Protein AF-A0A497RJ25-F1 (afdb_monomer_lite)

Sequence (130 aa):
MIAKLDPEQRKMFGEGPTESLPQESKELGNRFEVLQQMQNIAAGLRRMGRYVPDAEDLFRRAYAATFPDAVFAHAAREIEEKLEKRSELVTEEPGGPTPASSTRVKLPGEDGVEISRETDAALDAVISRL

Radius of gyration: 28.97 Å; chains: 1; bounding box: 67×60×56 Å

Secondary structure (DSSP, 8-state):
-GGGS-HHHHHTT-SS-GGGS-TT-HHHHHHHHHHHHHHHHHHHHHHTTPPPPPHHHHHHHHHHHH-HHHHHHHHHHHHHHHHHHHHHHTTS---S-PPP-------S--------S--SSTTHHHHTT-

pLDDT: mean 76.89, std 20.95, range [38.66, 97.69]

Structure (mmCIF, N/CA/C/O backbone):
data_AF-A0A497RJ25-F1
#
_entry.id   AF-A0A497RJ25-F1
#
loop_
_atom_site.group_PDB
_atom_site.id
_atom_site.type_symbol
_atom_site.label_atom_id
_atom_site.label_alt_id
_atom_site.label_comp_id
_atom_site.label_asym_id
_atom_site.label_entity_id
_atom_site.label_seq_id
_atom_site.pdbx_PDB_ins_code
_atom_site.Cartn_x
_atom_site.Cartn_y
_atom_site.Cartn_z
_atom_site.occupancy
_atom_site.B_iso_or_equiv
_atom_site.auth_seq_id
_atom_site.auth_comp_id
_atom_site.auth_asym_id
_atom_site.auth_atom_id
_atom_site.pdbx_PDB_model_num
ATOM 1 N N . MET A 1 1 ? 3.562 -7.421 3.785 1.00 85.62 1 MET A N 1
ATOM 2 C CA . MET A 1 1 ? 2.558 -6.605 3.068 1.00 85.62 1 MET A CA 1
ATOM 3 C C . MET A 1 1 ? 3.175 -5.986 1.821 1.00 85.62 1 MET A C 1
ATOM 5 O O . MET A 1 1 ? 2.948 -6.543 0.762 1.00 85.62 1 MET A O 1
ATOM 9 N N . ILE A 1 2 ? 4.061 -4.985 1.925 1.00 86.25 2 ILE A N 1
ATOM 10 C CA . ILE A 1 2 ? 4.734 -4.370 0.754 1.00 86.25 2 ILE A CA 1
ATOM 11 C C . ILE A 1 2 ? 5.495 -5.401 -0.099 1.00 86.25 2 ILE A C 1
ATOM 13 O O . ILE A 1 2 ? 5.378 -5.397 -1.314 1.00 86.25 2 ILE A O 1
ATOM 17 N N . ALA A 1 3 ? 6.202 -6.351 0.522 1.00 85.31 3 ALA A N 1
ATOM 18 C CA . ALA A 1 3 ? 6.949 -7.387 -0.202 1.00 85.31 3 ALA A CA 1
ATOM 19 C C . ALA A 1 3 ? 6.094 -8.300 -1.108 1.00 85.31 3 ALA A C 1
ATOM 21 O O . ALA A 1 3 ? 6.661 -8.962 -1.971 1.00 85.31 3 ALA A O 1
ATOM 22 N N . LYS A 1 4 ? 4.766 -8.340 -0.905 1.00 85.94 4 LYS A N 1
ATOM 23 C CA . LYS A 1 4 ? 3.814 -9.122 -1.712 1.00 85.94 4 LYS A CA 1
ATOM 24 C C . LYS A 1 4 ? 3.295 -8.358 -2.941 1.00 85.94 4 LYS A C 1
ATOM 26 O O . LYS A 1 4 ? 2.576 -8.948 -3.734 1.00 85.94 4 LYS A O 1
ATOM 31 N N . LEU A 1 5 ? 3.607 -7.067 -3.063 1.00 86.38 5 LEU A N 1
ATOM 32 C CA . LEU A 1 5 ? 3.259 -6.268 -4.237 1.00 86.38 5 LEU A CA 1
ATOM 33 C C . LEU A 1 5 ? 4.171 -6.613 -5.419 1.00 86.38 5 LEU A C 1
ATOM 35 O O . LEU A 1 5 ? 5.295 -7.096 -5.234 1.00 86.38 5 LEU A O 1
ATOM 39 N N . ASP A 1 6 ? 3.722 -6.289 -6.627 1.00 86.44 6 ASP A N 1
ATOM 40 C CA . ASP A 1 6 ? 4.524 -6.462 -7.835 1.00 86.44 6 ASP A CA 1
ATOM 41 C C . ASP A 1 6 ? 5.818 -5.638 -7.787 1.00 86.44 6 ASP A C 1
ATOM 43 O O . ASP A 1 6 ? 5.883 -4.610 -7.107 1.00 86.44 6 ASP A O 1
ATOM 47 N N . PRO A 1 7 ? 6.882 -6.047 -8.503 1.00 87.56 7 PRO A N 1
ATOM 48 C CA . PRO A 1 7 ? 8.169 -5.350 -8.486 1.00 87.56 7 PRO A CA 1
ATOM 49 C C . PRO A 1 7 ? 8.072 -3.842 -8.741 1.00 87.56 7 PRO A C 1
ATOM 51 O O . PRO A 1 7 ? 8.721 -3.067 -8.046 1.00 87.56 7 PRO A O 1
ATOM 54 N N . GLU A 1 8 ? 7.245 -3.411 -9.690 1.00 86.12 8 GLU A N 1
ATOM 55 C CA . GLU A 1 8 ? 7.047 -1.986 -9.984 1.00 86.12 8 GLU A CA 1
ATOM 56 C C . GLU A 1 8 ? 6.329 -1.245 -8.864 1.00 86.12 8 GLU A C 1
ATOM 58 O O . GLU A 1 8 ? 6.721 -0.137 -8.506 1.00 86.12 8 GLU A O 1
ATOM 63 N N . GLN A 1 9 ? 5.324 -1.876 -8.264 1.00 88.31 9 GLN A N 1
ATOM 64 C CA . GLN A 1 9 ? 4.593 -1.294 -7.149 1.00 88.31 9 GLN A CA 1
ATOM 65 C C . GLN A 1 9 ? 5.482 -1.188 -5.906 1.00 88.31 9 GLN A C 1
ATOM 67 O O . GLN A 1 9 ? 5.451 -0.183 -5.200 1.00 88.31 9 GLN A O 1
AT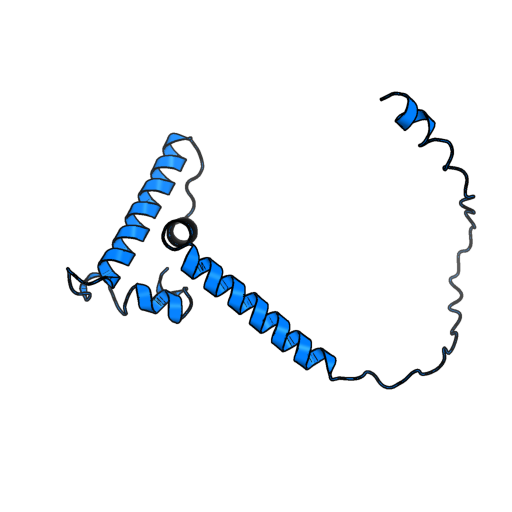OM 72 N N . ARG A 1 10 ? 6.345 -2.186 -5.668 1.00 90.12 10 ARG A N 1
ATOM 73 C CA . ARG A 1 10 ? 7.326 -2.180 -4.572 1.00 90.12 10 ARG A CA 1
ATOM 74 C C . ARG A 1 10 ? 8.319 -1.031 -4.671 1.00 90.12 10 ARG A C 1
ATOM 76 O O . ARG A 1 10 ? 8.662 -0.471 -3.633 1.00 90.12 10 ARG A O 1
ATOM 83 N N . LYS A 1 11 ? 8.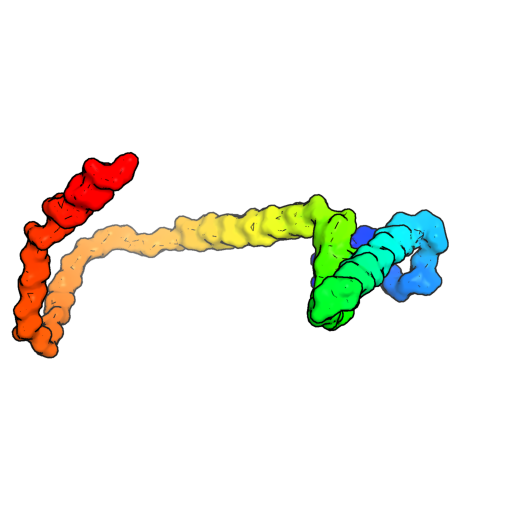737 -0.643 -5.882 1.00 90.75 11 LYS A N 1
ATOM 84 C CA . LYS A 1 11 ? 9.665 0.485 -6.081 1.00 90.75 11 LYS A CA 1
ATOM 85 C C . LYS A 1 11 ? 9.143 1.780 -5.459 1.00 90.75 11 LYS A C 1
ATOM 87 O O . LYS A 1 11 ? 9.934 2.533 -4.908 1.00 90.75 11 LYS A O 1
ATOM 92 N N . MET A 1 12 ? 7.825 1.998 -5.456 1.00 91.56 12 MET A N 1
ATOM 93 C CA . MET A 1 12 ? 7.210 3.191 -4.859 1.00 91.56 12 MET A CA 1
ATOM 94 C C . MET A 1 12 ? 7.409 3.284 -3.340 1.00 91.56 12 MET A C 1
ATOM 96 O O . MET A 1 12 ? 7.277 4.361 -2.770 1.00 91.56 12 MET A O 1
ATOM 100 N N . PHE A 1 13 ? 7.713 2.170 -2.675 1.00 92.69 13 PHE A N 1
ATOM 101 C CA . PHE A 1 13 ? 7.891 2.108 -1.226 1.00 92.69 13 PHE A CA 1
ATOM 102 C C . PHE A 1 13 ? 9.354 1.969 -0.809 1.00 92.69 13 PHE A C 1
ATOM 104 O O . PHE A 1 13 ? 9.621 1.882 0.390 1.00 92.69 13 PHE A O 1
ATOM 111 N N . GLY A 1 14 ? 10.293 1.916 -1.754 1.00 89.94 14 GLY A N 1
ATOM 112 C CA . GLY A 1 14 ? 11.702 1.664 -1.470 1.00 89.94 14 GLY A CA 1
ATOM 113 C C . GLY A 1 14 ? 11.977 0.266 -0.908 1.00 89.94 14 GLY A C 1
ATOM 114 O O . GLY A 1 14 ? 11.075 -0.491 -0.535 1.00 89.94 14 GLY A O 1
ATOM 115 N N . GLU A 1 15 ? 13.256 -0.078 -0.831 1.00 87.12 15 GLU A N 1
ATOM 116 C CA . GLU A 1 15 ? 13.710 -1.375 -0.336 1.00 87.12 15 GLU A CA 1
ATOM 117 C C . GLU A 1 15 ? 14.041 -1.324 1.160 1.00 87.12 15 GLU A C 1
ATOM 119 O O . GLU A 1 15 ? 14.436 -0.294 1.702 1.00 87.12 15 GLU A O 1
ATOM 124 N N . GLY A 1 16 ? 13.869 -2.459 1.839 1.00 86.25 16 GLY A N 1
ATOM 125 C CA . GLY A 1 16 ? 14.248 -2.603 3.242 1.00 86.25 16 GLY A CA 1
ATOM 126 C C . GLY A 1 16 ? 13.231 -2.072 4.268 1.00 86.25 16 GLY A C 1
ATOM 127 O O . GLY A 1 16 ? 12.096 -1.700 3.927 1.00 86.25 16 GLY A O 1
ATOM 128 N N . PRO A 1 17 ? 13.599 -2.114 5.562 1.00 86.88 17 PRO A N 1
ATOM 129 C CA . PRO A 1 17 ? 12.752 -1.661 6.660 1.00 86.88 17 PRO A CA 1
ATOM 130 C C . PRO A 1 17 ? 12.498 -0.151 6.599 1.00 86.88 17 PRO A C 1
ATOM 132 O O . PRO A 1 17 ? 13.229 0.610 5.981 1.00 86.88 17 PRO A O 1
ATOM 135 N N . THR A 1 18 ? 11.423 0.303 7.238 1.00 87.94 18 THR A N 1
ATOM 136 C CA . THR A 1 18 ? 11.038 1.727 7.214 1.00 87.94 18 THR A CA 1
ATOM 137 C C . THR A 1 18 ? 12.094 2.619 7.871 1.00 87.94 18 THR A C 1
ATOM 139 O O . THR A 1 18 ? 12.318 3.734 7.420 1.00 87.94 18 THR A O 1
ATOM 142 N N . GLU A 1 19 ? 12.784 2.101 8.885 1.00 88.56 19 GLU A N 1
ATOM 143 C CA . GLU A 1 19 ? 13.834 2.797 9.642 1.00 88.56 19 GLU A CA 1
ATOM 144 C C . GLU A 1 19 ? 15.094 3.085 8.816 1.00 88.56 19 GLU A C 1
ATOM 146 O O . GLU A 1 19 ? 15.854 3.985 9.161 1.00 88.56 19 GLU A O 1
ATOM 151 N N . SER A 1 20 ? 15.323 2.338 7.731 1.00 89.88 20 SER A N 1
ATOM 152 C CA . SER A 1 20 ? 16.474 2.555 6.850 1.00 89.88 20 SER A CA 1
ATOM 153 C C . SER A 1 20 ? 16.197 3.548 5.723 1.00 89.88 20 SER A C 1
ATOM 155 O O . SER A 1 20 ? 17.107 3.856 4.957 1.00 89.88 20 SER A O 1
ATOM 157 N N . LEU A 1 21 ? 14.956 4.024 5.577 1.00 89.69 21 LEU A N 1
ATOM 158 C CA . LEU A 1 21 ? 14.612 4.997 4.546 1.00 89.69 21 LEU A CA 1
ATOM 159 C C . LEU A 1 21 ? 14.949 6.425 5.001 1.00 89.69 21 LEU A C 1
ATOM 161 O O . LEU A 1 21 ? 14.748 6.759 6.171 1.00 89.69 21 LEU A O 1
ATOM 165 N N . PRO A 1 22 ? 15.411 7.304 4.092 1.00 91.12 22 PRO A N 1
ATOM 166 C CA . PRO A 1 22 ? 15.609 8.714 4.415 1.00 91.12 22 PRO A CA 1
ATOM 167 C C . PRO A 1 22 ? 14.299 9.368 4.880 1.00 91.12 22 PRO A C 1
ATOM 169 O O . PRO A 1 22 ? 13.246 9.125 4.287 1.00 91.12 22 PRO A O 1
ATOM 172 N N . GLN A 1 23 ? 14.360 10.232 5.901 1.00 87.25 23 GLN A N 1
ATOM 173 C CA . GLN A 1 23 ? 13.166 10.870 6.484 1.00 87.25 23 GLN A CA 1
ATOM 174 C C . GLN A 1 23 ? 12.352 11.695 5.477 1.00 87.25 23 GLN A C 1
ATOM 176 O O . GLN A 1 23 ? 11.132 11.746 5.571 1.00 87.25 23 GLN A O 1
ATOM 181 N N . GLU A 1 24 ? 13.018 12.303 4.497 1.00 89.94 24 GLU A N 1
ATOM 182 C CA . GLU A 1 24 ? 12.377 13.119 3.457 1.00 89.94 24 GLU A CA 1
ATOM 183 C C . GLU A 1 24 ? 12.169 12.350 2.140 1.00 89.94 24 GLU A C 1
ATOM 185 O O . GLU A 1 24 ? 11.866 12.938 1.102 1.00 89.94 24 GLU A O 1
ATOM 190 N N . SER A 1 25 ? 12.347 11.024 2.153 1.00 93.44 25 SER A N 1
ATOM 191 C CA . SER A 1 25 ? 12.139 10.198 0.963 1.00 93.44 25 SER A CA 1
ATOM 192 C C . SER A 1 25 ? 10.655 10.086 0.613 1.00 93.44 25 SER A C 1
ATOM 194 O O . SER A 1 25 ? 9.789 9.949 1.485 1.00 93.44 25 SER A O 1
ATOM 196 N N . LYS A 1 26 ? 10.351 10.096 -0.690 1.00 94.19 26 LYS A N 1
ATOM 197 C CA . LYS A 1 26 ? 8.982 9.876 -1.181 1.00 94.19 26 LYS A CA 1
ATOM 198 C C . LYS A 1 26 ? 8.489 8.485 -0.804 1.00 94.19 26 LYS A C 1
ATOM 200 O O . LYS A 1 26 ? 7.322 8.302 -0.493 1.00 94.19 26 LYS A O 1
ATOM 205 N N . GLU A 1 27 ? 9.396 7.520 -0.777 1.00 94.56 27 GLU A N 1
ATOM 206 C CA . GLU A 1 27 ? 9.171 6.137 -0.393 1.00 94.56 27 GLU A CA 1
ATOM 207 C C . GLU A 1 27 ? 8.632 6.032 1.036 1.00 94.56 27 GLU A C 1
ATOM 209 O O . GLU A 1 27 ? 7.654 5.321 1.283 1.00 94.56 27 GLU A O 1
ATOM 214 N N . LEU A 1 28 ? 9.230 6.772 1.976 1.00 93.38 28 LEU A N 1
ATOM 215 C CA . LEU A 1 28 ? 8.746 6.839 3.350 1.00 93.38 28 LEU A CA 1
ATOM 216 C C . LEU A 1 28 ? 7.382 7.537 3.430 1.00 93.38 28 LEU A C 1
ATOM 218 O O . LEU A 1 28 ? 6.493 7.043 4.126 1.00 93.38 28 LEU A O 1
ATOM 222 N N . GLY A 1 29 ? 7.198 8.627 2.677 1.00 94.38 29 GLY A N 1
ATOM 223 C CA . GLY A 1 29 ? 5.908 9.312 2.545 1.00 94.38 29 GLY A CA 1
ATOM 224 C C . GLY A 1 29 ? 4.799 8.368 2.078 1.00 94.38 29 GLY A C 1
ATOM 225 O O . GLY A 1 29 ? 3.780 8.231 2.749 1.00 94.38 29 GLY A O 1
ATOM 226 N N . ASN A 1 30 ?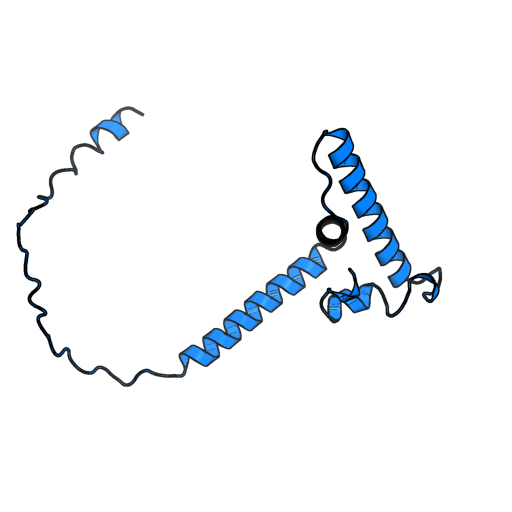 5.048 7.605 1.015 1.00 95.00 30 ASN A N 1
ATOM 227 C CA . ASN A 1 30 ? 4.111 6.622 0.474 1.00 95.00 30 ASN A CA 1
ATOM 228 C C . ASN A 1 30 ? 3.759 5.533 1.501 1.00 95.00 30 ASN A C 1
ATOM 230 O O . ASN A 1 30 ? 2.598 5.137 1.627 1.00 95.00 30 ASN A O 1
ATOM 234 N N . ARG A 1 31 ? 4.742 5.048 2.277 1.00 94.81 31 ARG A N 1
ATOM 235 C CA . ARG A 1 31 ? 4.480 4.098 3.377 1.00 94.81 31 ARG A CA 1
ATOM 236 C C . ARG A 1 31 ? 3.564 4.714 4.433 1.00 94.81 31 ARG A C 1
ATOM 238 O O . ARG A 1 31 ? 2.646 4.042 4.905 1.00 94.81 31 ARG A O 1
ATOM 245 N N . PHE A 1 32 ? 3.808 5.969 4.799 1.00 94.81 32 PHE A N 1
ATOM 246 C CA . PHE A 1 32 ? 3.005 6.680 5.788 1.00 94.81 32 PHE A CA 1
ATOM 247 C C . PHE A 1 32 ? 1.574 6.926 5.300 1.00 94.81 32 PHE A C 1
ATOM 249 O O . PHE A 1 32 ? 0.631 6.665 6.043 1.00 94.81 32 PHE A O 1
ATOM 256 N N . GLU A 1 33 ? 1.392 7.340 4.047 1.00 95.75 33 GLU A N 1
ATOM 257 C CA . GLU A 1 33 ? 0.070 7.558 3.453 1.00 95.75 33 GLU A CA 1
ATOM 258 C C . GLU A 1 33 ? -0.790 6.292 3.477 1.00 95.75 33 GLU A C 1
ATOM 260 O O . GLU A 1 33 ? -1.953 6.336 3.887 1.00 95.75 33 GLU A O 1
ATOM 265 N N . VAL A 1 34 ? -0.217 5.136 3.123 1.00 96.00 34 VAL A N 1
ATOM 266 C CA . VAL A 1 34 ? -0.940 3.856 3.194 1.00 96.00 34 VAL A CA 1
ATOM 267 C C . VAL A 1 34 ? -1.295 3.508 4.635 1.00 96.00 34 VAL A C 1
ATOM 269 O O . VAL A 1 34 ? -2.426 3.104 4.901 1.00 96.00 34 VAL A O 1
ATOM 272 N N . LEU A 1 35 ? -0.373 3.689 5.585 1.00 95.94 35 LEU A N 1
ATOM 273 C CA . LEU A 1 35 ? -0.648 3.437 7.003 1.00 95.94 35 LEU A CA 1
ATOM 274 C C . LEU A 1 35 ? -1.757 4.345 7.542 1.00 95.94 35 LEU A C 1
ATOM 276 O O . LEU A 1 35 ? -2.655 3.867 8.241 1.00 95.94 35 LEU A O 1
ATOM 280 N N . GLN A 1 36 ? -1.734 5.629 7.192 1.00 97.12 36 GLN A N 1
ATOM 281 C CA . GLN A 1 36 ? -2.782 6.573 7.562 1.00 97.12 36 GLN A CA 1
ATOM 282 C C . GLN A 1 36 ? -4.127 6.134 6.981 1.00 97.12 36 GLN A C 1
ATOM 284 O O . GLN A 1 36 ? -5.141 6.123 7.682 1.00 97.12 36 GLN A O 1
ATOM 289 N N . GLN A 1 37 ? -4.136 5.688 5.727 1.00 97.50 37 GLN A N 1
ATOM 290 C CA . GLN A 1 37 ? -5.352 5.223 5.081 1.00 97.50 37 GLN A CA 1
ATOM 291 C C . GLN A 1 37 ? -5.877 3.908 5.677 1.00 97.50 37 GLN A C 1
ATOM 293 O O . GLN A 1 37 ? -7.087 3.763 5.861 1.00 97.50 37 GLN A O 1
ATOM 298 N N . MET A 1 38 ? -5.002 2.982 6.083 1.00 97.69 38 MET A N 1
ATOM 299 C CA . MET A 1 38 ? -5.393 1.789 6.847 1.00 97.69 38 MET A CA 1
ATOM 300 C C . MET A 1 38 ? -6.089 2.176 8.156 1.00 97.69 38 MET A C 1
ATOM 302 O O . MET A 1 38 ? -7.136 1.617 8.489 1.00 97.69 38 MET A O 1
ATOM 306 N N . GLN A 1 39 ? -5.537 3.148 8.889 1.00 97.38 39 GLN A N 1
ATOM 307 C CA . GLN A 1 39 ? -6.142 3.641 10.128 1.00 97.38 39 GLN A CA 1
ATOM 308 C C . GLN A 1 39 ? -7.502 4.291 9.872 1.00 97.38 39 GLN A C 1
ATOM 310 O O . GLN A 1 39 ? -8.450 4.006 10.603 1.00 97.38 39 GLN A O 1
ATOM 315 N N . ASN A 1 40 ? -7.626 5.097 8.814 1.00 97.69 40 ASN A N 1
ATOM 316 C CA . ASN A 1 40 ? -8.882 5.742 8.431 1.00 97.69 40 ASN A CA 1
ATOM 317 C C . ASN A 1 40 ? -9.972 4.706 8.119 1.00 97.69 40 ASN A C 1
ATOM 319 O O . ASN A 1 40 ? -11.085 4.799 8.642 1.00 97.69 40 ASN A O 1
ATOM 323 N N . ILE A 1 41 ? -9.643 3.683 7.323 1.00 97.19 41 ILE A N 1
ATOM 324 C CA . ILE A 1 41 ? -10.569 2.595 6.976 1.00 97.19 41 ILE A CA 1
ATOM 325 C C . ILE A 1 41 ? -10.970 1.817 8.234 1.00 97.19 41 ILE A C 1
ATOM 327 O O . ILE A 1 41 ? -12.160 1.608 8.478 1.00 97.19 41 ILE A O 1
ATOM 331 N N . ALA A 1 42 ? -10.001 1.419 9.064 1.00 97.25 42 ALA A N 1
ATOM 332 C CA . ALA A 1 42 ? -10.270 0.680 10.293 1.00 97.25 42 ALA A CA 1
ATOM 333 C C . ALA A 1 42 ? -11.135 1.492 11.271 1.00 97.25 42 ALA A C 1
ATOM 335 O O . ALA A 1 42 ? -12.100 0.966 11.826 1.00 97.25 42 ALA A O 1
ATOM 336 N N . ALA A 1 43 ? -10.833 2.778 11.463 1.00 97.38 43 ALA A N 1
ATOM 337 C CA . ALA A 1 43 ? -11.610 3.670 12.316 1.00 97.38 43 ALA A CA 1
ATOM 338 C C . ALA A 1 43 ? -13.039 3.858 11.787 1.00 97.38 43 ALA A C 1
ATOM 340 O O . ALA A 1 43 ? -13.992 3.767 12.561 1.00 97.38 43 ALA A O 1
ATOM 341 N N . GLY A 1 44 ? -13.203 4.054 10.475 1.00 97.50 44 GLY A N 1
ATOM 342 C CA . GLY A 1 44 ? -14.514 4.142 9.832 1.00 97.50 44 GLY A CA 1
ATOM 343 C C . GLY A 1 44 ? -15.351 2.880 10.046 1.00 97.50 44 GLY A C 1
ATOM 344 O O . GLY A 1 44 ? -16.502 2.967 10.472 1.00 97.50 44 GLY A O 1
ATOM 345 N N . LEU A 1 45 ? -14.763 1.699 9.833 1.00 97.31 45 LEU A N 1
ATOM 346 C CA . LEU A 1 45 ? -15.435 0.413 10.045 1.00 97.31 45 LEU A CA 1
ATOM 347 C C . LEU A 1 45 ? -15.865 0.217 11.502 1.00 97.31 45 LEU A C 1
ATOM 349 O O . LEU A 1 45 ? -17.027 -0.112 11.745 1.00 97.31 45 LEU A O 1
ATOM 353 N N . ARG A 1 46 ? -14.983 0.512 12.469 1.00 97.00 46 ARG A N 1
ATOM 354 C CA . ARG A 1 46 ? -15.315 0.449 13.905 1.00 97.00 46 ARG A CA 1
ATOM 355 C C . ARG A 1 46 ? -16.475 1.369 14.263 1.00 97.00 46 ARG A C 1
ATOM 357 O O . ARG A 1 46 ? -17.390 0.947 14.961 1.00 97.00 46 ARG A O 1
ATOM 364 N N . ARG A 1 47 ? -16.466 2.611 13.765 1.00 97.56 47 ARG A N 1
ATOM 365 C CA . ARG A 1 47 ? -17.539 3.587 14.026 1.00 97.56 47 ARG A CA 1
ATOM 366 C C . ARG A 1 47 ? -18.890 3.147 13.467 1.00 97.56 47 ARG A C 1
ATOM 368 O O . ARG A 1 47 ? -19.913 3.476 14.051 1.00 97.56 47 ARG A O 1
ATOM 375 N N . MET A 1 48 ? -18.894 2.396 12.369 1.00 97.06 48 MET A N 1
ATOM 376 C CA . MET A 1 48 ? -20.107 1.810 11.791 1.00 97.06 48 MET A CA 1
ATOM 377 C C . MET A 1 48 ? -20.537 0.499 12.472 1.00 97.06 48 MET A C 1
ATOM 379 O O . MET A 1 48 ? -21.495 -0.120 12.017 1.00 97.06 48 MET A O 1
ATOM 383 N N . GLY A 1 49 ? -19.818 0.031 13.501 1.00 97.06 49 GLY A N 1
ATOM 384 C CA . GLY A 1 49 ? -20.054 -1.279 14.116 1.00 97.06 49 GLY A CA 1
ATOM 385 C C . GLY A 1 49 ? -19.774 -2.453 13.173 1.00 97.06 49 GLY A C 1
ATOM 386 O O . GLY A 1 49 ? -20.295 -3.547 13.375 1.00 97.06 49 GLY A O 1
ATOM 387 N N . ARG A 1 50 ? -18.986 -2.232 12.112 1.00 96.94 50 ARG A N 1
ATOM 388 C CA . ARG A 1 50 ? -18.637 -3.258 11.125 1.00 96.94 50 ARG A CA 1
ATOM 389 C C . ARG A 1 50 ? -17.344 -3.963 11.508 1.00 96.94 50 ARG A C 1
ATOM 391 O O . ARG A 1 50 ? -16.475 -3.399 12.172 1.00 96.94 50 ARG A O 1
ATOM 398 N N . TYR A 1 51 ? -17.210 -5.193 11.021 1.00 96.19 51 TYR A N 1
ATOM 399 C CA . TYR A 1 51 ? -15.979 -5.962 11.140 1.00 96.19 51 TYR A CA 1
ATOM 400 C C . TYR A 1 51 ? -14.801 -5.208 10.509 1.00 96.19 51 TYR A C 1
ATOM 402 O O . TYR A 1 51 ? -14.909 -4.678 9.399 1.00 96.19 51 TYR A O 1
ATOM 410 N N . VAL A 1 52 ? -13.684 -5.171 11.231 1.00 96.69 52 VAL A N 1
ATOM 411 C CA . VAL A 1 52 ? -12.408 -4.649 10.742 1.00 96.69 52 VAL A CA 1
ATOM 412 C C . VAL A 1 52 ? -11.622 -5.833 10.180 1.00 96.69 52 VAL A C 1
ATOM 414 O O . VAL A 1 52 ? -11.324 -6.742 10.955 1.00 96.69 52 VAL A O 1
ATOM 417 N N . PRO A 1 53 ? -11.298 -5.839 8.875 1.00 95.69 53 PRO A N 1
ATOM 418 C CA . PRO A 1 53 ? -10.475 -6.876 8.269 1.00 95.69 53 PRO A CA 1
ATOM 419 C C . PRO A 1 53 ? -9.105 -7.006 8.931 1.00 95.69 53 PRO A C 1
ATOM 421 O O . PRO A 1 53 ? -8.664 -6.116 9.665 1.00 95.69 53 PRO A O 1
ATOM 424 N N . ASP A 1 54 ? -8.414 -8.101 8.629 1.00 96.19 54 ASP A N 1
ATOM 425 C CA . ASP A 1 54 ? -7.024 -8.255 9.033 1.00 96.19 54 ASP A CA 1
ATOM 426 C C . ASP A 1 54 ? -6.114 -7.185 8.397 1.00 96.19 54 ASP A C 1
ATOM 428 O O . ASP A 1 54 ? -6.510 -6.399 7.528 1.00 96.19 54 ASP A O 1
ATOM 432 N N . ALA A 1 55 ? -4.869 -7.128 8.867 1.00 93.62 55 ALA A N 1
ATOM 433 C CA . ALA A 1 55 ? -3.910 -6.129 8.416 1.00 93.62 55 ALA A CA 1
ATOM 434 C C . ALA A 1 55 ? -3.600 -6.230 6.913 1.00 93.62 55 ALA A C 1
ATOM 436 O O . ALA A 1 55 ? -3.346 -5.207 6.281 1.00 93.62 55 ALA A O 1
ATOM 437 N N . GLU A 1 56 ? -3.628 -7.432 6.335 1.00 94.06 56 GLU A N 1
ATOM 438 C CA . GLU A 1 56 ? -3.314 -7.643 4.923 1.00 94.06 56 GLU A CA 1
ATOM 439 C C . GLU A 1 56 ? -4.448 -7.144 4.024 1.00 94.06 56 GLU A C 1
ATOM 441 O O . GLU A 1 56 ? -4.202 -6.439 3.043 1.00 94.06 56 GLU A O 1
ATOM 446 N N . ASP A 1 57 ? -5.694 -7.419 4.393 1.00 94.75 57 ASP A N 1
ATOM 447 C CA . ASP A 1 57 ? -6.877 -6.890 3.723 1.00 94.75 57 ASP A CA 1
ATOM 448 C C . ASP A 1 57 ? -7.001 -5.377 3.869 1.00 94.75 57 ASP A C 1
ATOM 450 O O . ASP A 1 57 ? -7.316 -4.680 2.900 1.00 94.75 57 ASP A O 1
ATOM 454 N N . LEU A 1 58 ? -6.730 -4.849 5.064 1.00 96.12 58 LEU A N 1
ATOM 455 C CA . LEU A 1 58 ? -6.670 -3.408 5.293 1.00 96.12 58 LEU A CA 1
ATOM 456 C C . LEU A 1 58 ? -5.606 -2.759 4.418 1.00 96.12 58 LEU A C 1
ATOM 458 O O . LEU A 1 58 ? -5.882 -1.730 3.808 1.00 96.12 58 LEU A O 1
ATOM 462 N N . PHE A 1 59 ? -4.423 -3.366 4.323 1.00 95.88 59 PHE A N 1
ATOM 463 C CA . PHE A 1 59 ? -3.348 -2.871 3.474 1.00 95.88 59 PHE A CA 1
ATOM 464 C C . PHE A 1 59 ? -3.753 -2.869 2.003 1.00 95.88 59 PHE A C 1
ATOM 466 O O . PHE A 1 59 ? -3.593 -1.846 1.349 1.00 95.88 59 PHE A O 1
ATOM 473 N N . ARG A 1 60 ? -4.337 -3.959 1.484 1.00 93.69 60 ARG A N 1
ATOM 474 C CA . ARG A 1 60 ? -4.809 -4.019 0.088 1.00 93.69 60 ARG A CA 1
ATOM 475 C C . ARG A 1 60 ? -5.840 -2.932 -0.214 1.00 93.69 60 ARG A C 1
ATOM 477 O O . ARG A 1 60 ? -5.739 -2.255 -1.233 1.00 93.69 60 ARG A O 1
ATOM 484 N N . ARG A 1 61 ? -6.805 -2.728 0.689 1.00 94.62 61 ARG A N 1
ATOM 485 C CA . ARG A 1 61 ? -7.835 -1.684 0.552 1.00 94.62 61 ARG A CA 1
ATOM 486 C C . ARG A 1 61 ? -7.247 -0.278 0.638 1.00 94.62 61 ARG A C 1
ATOM 488 O O . ARG A 1 61 ? -7.629 0.583 -0.144 1.00 94.62 61 ARG A O 1
ATOM 495 N N . ALA A 1 62 ? -6.332 -0.049 1.576 1.00 96.00 62 ALA A N 1
ATOM 496 C CA . ALA A 1 62 ? -5.659 1.232 1.737 1.00 96.00 62 ALA A CA 1
ATOM 497 C C . ALA A 1 62 ? -4.787 1.556 0.522 1.00 96.00 62 ALA A C 1
ATOM 499 O O . ALA A 1 62 ? -4.912 2.636 -0.034 1.00 96.00 62 ALA A O 1
ATOM 500 N N . TYR A 1 63 ? -3.989 0.595 0.056 1.00 94.25 63 TYR A N 1
ATOM 501 C CA . TYR A 1 63 ? -3.165 0.724 -1.141 1.00 94.25 63 TYR A CA 1
ATOM 502 C C . TYR A 1 63 ? -4.001 1.085 -2.372 1.00 94.25 63 TYR A C 1
ATOM 504 O O . TYR A 1 63 ? -3.681 2.049 -3.059 1.00 94.25 63 TYR A O 1
ATOM 512 N N . ALA A 1 64 ? -5.111 0.378 -2.605 1.00 93.50 64 ALA A N 1
ATOM 513 C CA . ALA A 1 64 ? -6.006 0.674 -3.722 1.00 93.50 64 ALA A CA 1
ATOM 514 C C . ALA A 1 64 ? -6.685 2.048 -3.614 1.00 93.50 64 ALA A C 1
ATOM 516 O O . ALA A 1 64 ? -6.970 2.670 -4.633 1.00 93.50 64 ALA A O 1
ATOM 517 N N . ALA A 1 65 ? -6.935 2.529 -2.394 1.00 93.38 65 ALA A N 1
ATOM 518 C CA . ALA A 1 65 ? -7.496 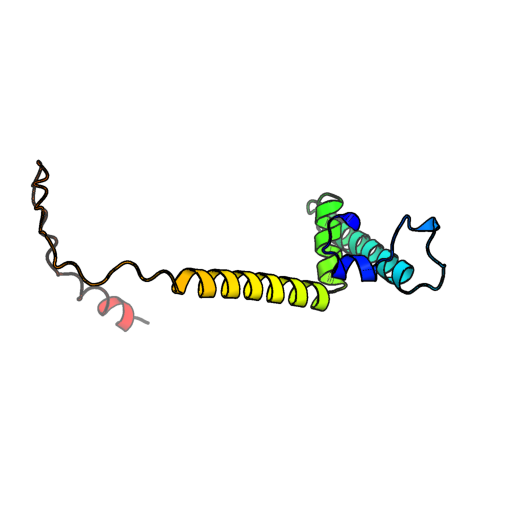3.856 -2.170 1.00 93.38 65 ALA A CA 1
ATOM 519 C C . ALA A 1 65 ? -6.458 4.979 -2.341 1.00 93.38 65 ALA A C 1
ATOM 521 O O . ALA A 1 65 ? -6.816 6.054 -2.812 1.00 93.38 65 ALA A O 1
ATOM 522 N N . THR A 1 66 ? -5.200 4.746 -1.957 1.00 94.38 66 THR A N 1
ATOM 523 C CA . THR A 1 66 ? -4.119 5.741 -2.045 1.00 94.38 66 THR A CA 1
ATOM 524 C C . THR A 1 66 ? -3.520 5.816 -3.451 1.00 94.38 66 THR A C 1
ATOM 526 O O . THR A 1 66 ? -3.238 6.906 -3.935 1.00 94.38 66 THR A O 1
ATOM 529 N N . PHE A 1 67 ? -3.358 4.677 -4.131 1.00 93.62 67 PHE A N 1
ATOM 530 C CA . PHE A 1 67 ? -2.697 4.581 -5.438 1.00 93.62 67 PHE A CA 1
ATOM 531 C C . PHE A 1 67 ? -3.583 3.882 -6.481 1.00 93.62 67 PHE A C 1
ATOM 533 O O . PHE A 1 67 ? -3.224 2.809 -6.979 1.00 93.62 67 PHE A O 1
ATOM 540 N N . PRO A 1 68 ? -4.743 4.465 -6.838 1.00 90.94 68 PRO A N 1
ATOM 541 C CA . PRO A 1 68 ? -5.672 3.848 -7.783 1.00 90.94 68 PRO A CA 1
ATOM 542 C C . PRO A 1 68 ? -5.013 3.591 -9.142 1.00 90.94 68 PRO A C 1
ATOM 544 O O . PRO A 1 68 ? -5.144 2.499 -9.689 1.00 90.94 68 PRO A O 1
ATOM 547 N N . ASP A 1 69 ? -4.221 4.539 -9.645 1.00 89.62 69 ASP A N 1
ATOM 548 C CA . ASP A 1 69 ? -3.552 4.428 -10.945 1.00 89.62 69 ASP A CA 1
ATOM 549 C C . ASP A 1 69 ? -2.564 3.257 -10.993 1.00 89.62 69 ASP A C 1
ATOM 551 O O . ASP A 1 69 ? -2.499 2.534 -11.985 1.00 89.62 69 ASP A O 1
ATOM 555 N N . ALA A 1 70 ? -1.834 3.010 -9.901 1.00 85.69 70 ALA A N 1
ATOM 556 C CA . ALA A 1 70 ? -0.893 1.894 -9.811 1.00 85.69 70 ALA A CA 1
ATOM 557 C C . ALA A 1 70 ? -1.601 0.529 -9.765 1.00 85.69 70 ALA A C 1
ATOM 559 O O . ALA A 1 70 ? -1.042 -0.480 -10.207 1.00 85.69 70 ALA A O 1
ATOM 560 N N . VAL A 1 71 ? -2.828 0.484 -9.236 1.00 85.31 71 VAL A N 1
ATOM 561 C CA . VAL A 1 71 ? -3.685 -0.708 -9.289 1.00 85.31 71 VAL A CA 1
ATOM 562 C C . VAL A 1 71 ? -4.250 -0.898 -10.692 1.00 85.31 71 VAL A C 1
ATOM 564 O O . VAL A 1 71 ? -4.197 -2.007 -11.218 1.00 85.31 71 VAL A O 1
ATOM 567 N N . PHE A 1 72 ? -4.738 0.168 -11.329 1.00 86.75 72 PHE A N 1
ATOM 568 C CA . PHE A 1 72 ? -5.261 0.097 -12.694 1.00 86.75 72 PHE A CA 1
ATOM 569 C C . PHE A 1 72 ? -4.191 -0.311 -13.704 1.00 86.75 72 PHE A C 1
ATOM 571 O O . PHE A 1 72 ? -4.449 -1.178 -14.534 1.00 86.75 72 PHE A O 1
ATOM 578 N N . ALA A 1 73 ? -2.985 0.249 -13.608 1.00 85.50 73 ALA A N 1
ATOM 579 C CA . ALA A 1 73 ? -1.867 -0.115 -14.471 1.00 85.50 73 ALA A CA 1
ATOM 580 C C . ALA A 1 73 ? -1.486 -1.596 -14.321 1.00 85.50 73 ALA A C 1
ATOM 582 O O . ALA A 1 73 ? -1.223 -2.280 -15.309 1.00 85.50 73 ALA A O 1
ATOM 583 N N . HIS A 1 74 ? -1.499 -2.118 -13.090 1.00 85.56 74 HIS A N 1
ATOM 584 C CA . HIS A 1 74 ? -1.260 -3.540 -12.847 1.00 85.56 74 HIS A CA 1
ATOM 585 C C . HIS A 1 74 ? -2.357 -4.422 -13.451 1.00 85.56 74 HIS A C 1
ATOM 587 O O . HIS A 1 74 ? -2.042 -5.346 -14.198 1.00 85.56 74 HIS A O 1
ATOM 593 N N . ALA A 1 75 ? -3.626 -4.088 -13.211 1.00 83.62 75 ALA A N 1
ATOM 594 C CA . ALA A 1 75 ? -4.756 -4.833 -13.755 1.00 83.62 75 ALA A CA 1
ATOM 595 C C . ALA A 1 75 ? -4.782 -4.818 -15.294 1.00 83.62 75 ALA A C 1
ATOM 597 O O . ALA A 1 75 ? -5.058 -5.843 -15.915 1.00 83.62 75 ALA A O 1
ATOM 598 N N . ALA A 1 76 ? -4.465 -3.677 -15.914 1.00 82.50 76 ALA A N 1
ATOM 599 C CA . ALA A 1 76 ? -4.377 -3.547 -17.365 1.00 82.50 76 ALA A CA 1
ATOM 600 C C . ALA A 1 76 ? -3.307 -4.479 -17.947 1.00 82.50 76 ALA A C 1
ATOM 602 O O . ALA A 1 76 ? -3.591 -5.228 -18.880 1.00 82.50 76 ALA A O 1
ATOM 603 N N . ARG A 1 77 ? -2.118 -4.509 -17.339 1.00 86.12 77 ARG A N 1
ATOM 604 C CA . ARG A 1 77 ? -1.036 -5.411 -17.745 1.00 86.12 77 ARG A CA 1
ATOM 605 C C . ARG A 1 77 ? -1.396 -6.884 -17.560 1.00 86.12 77 ARG A C 1
ATOM 607 O O . ARG A 1 77 ? -1.100 -7.684 -18.437 1.00 86.12 77 ARG A O 1
ATOM 614 N N . GLU A 1 78 ? -2.039 -7.268 -16.456 1.00 86.88 78 GLU A N 1
ATOM 615 C CA . GLU A 1 78 ? -2.479 -8.663 -16.286 1.00 86.88 78 GLU A CA 1
ATOM 616 C C . GLU A 1 78 ? -3.469 -9.093 -17.377 1.00 86.88 78 GLU A C 1
ATOM 618 O O . GLU A 1 78 ? -3.493 -10.259 -17.777 1.00 86.88 78 GLU A O 1
ATOM 623 N N . ILE A 1 79 ? -4.327 -8.175 -17.831 1.00 86.88 79 ILE A N 1
ATOM 624 C CA . ILE A 1 79 ? -5.248 -8.428 -18.940 1.00 86.88 79 ILE A CA 1
ATOM 625 C C . ILE A 1 79 ? -4.466 -8.559 -20.248 1.00 86.88 79 ILE A C 1
ATOM 627 O O . ILE A 1 79 ? -4.709 -9.509 -20.987 1.00 86.88 79 ILE A O 1
ATOM 631 N N . GLU A 1 80 ? -3.524 -7.655 -20.511 1.00 86.38 80 GLU A N 1
ATOM 632 C CA . GLU A 1 80 ? -2.660 -7.677 -21.695 1.00 86.38 80 GLU A CA 1
ATOM 633 C C . GLU A 1 80 ? -1.863 -8.983 -21.790 1.00 86.38 80 GLU A C 1
ATOM 635 O O . GLU A 1 80 ? -1.971 -9.685 -22.789 1.00 86.38 80 GLU A O 1
ATOM 640 N N . GLU A 1 81 ? -1.202 -9.410 -20.714 1.00 86.94 81 GLU A N 1
ATOM 641 C CA . GLU A 1 81 ? -0.448 -10.669 -20.677 1.00 86.94 81 GLU A CA 1
ATOM 642 C C . GLU A 1 81 ? -1.355 -11.891 -20.921 1.00 86.94 81 GLU A C 1
ATOM 644 O O . GLU A 1 81 ? -0.985 -12.851 -21.603 1.00 86.94 81 GLU A O 1
ATOM 649 N N . LYS A 1 82 ? -2.585 -11.874 -20.387 1.00 87.00 82 LYS A N 1
ATOM 650 C CA . LYS A 1 82 ? -3.579 -12.929 -20.652 1.00 87.00 82 LYS A CA 1
ATOM 651 C C . LYS A 1 82 ? -4.059 -12.913 -22.103 1.00 87.00 82 LYS A C 1
ATOM 653 O O . LYS A 1 82 ? -4.388 -13.977 -22.629 1.00 87.00 82 LYS A O 1
ATOM 658 N N . LEU A 1 83 ? -4.143 -11.743 -22.733 1.00 85.50 83 LEU A N 1
ATOM 659 C CA . LEU A 1 83 ? -4.506 -11.600 -24.142 1.00 85.50 83 LEU A CA 1
ATOM 660 C C . LEU A 1 83 ? -3.368 -12.062 -25.058 1.00 85.50 83 LEU A C 1
ATOM 662 O O . LEU A 1 83 ? -3.638 -12.822 -25.985 1.00 85.50 83 LEU A O 1
ATOM 666 N N . GLU A 1 84 ? -2.119 -11.701 -24.763 1.00 82.81 84 GLU A N 1
ATOM 667 C CA . GLU A 1 84 ? -0.932 -12.167 -25.490 1.00 82.81 84 GLU A CA 1
ATOM 668 C C . GLU A 1 84 ? -0.836 -13.695 -25.458 1.00 82.81 84 GLU A C 1
ATOM 670 O O . GLU A 1 84 ? -0.845 -14.333 -26.511 1.00 82.81 84 GLU A O 1
ATOM 675 N N . LYS A 1 85 ? -0.914 -14.305 -24.269 1.00 83.69 85 LYS A N 1
ATOM 676 C CA . LYS A 1 85 ? -0.921 -15.772 -24.116 1.00 83.69 85 LYS A CA 1
ATOM 677 C C . LYS A 1 85 ? -2.048 -16.450 -24.895 1.00 83.69 85 LYS A C 1
ATOM 679 O O . LYS A 1 85 ? -1.883 -17.551 -25.409 1.00 83.69 85 LYS A O 1
ATOM 684 N N . ARG A 1 86 ? -3.219 -15.814 -24.992 1.00 75.00 86 ARG A N 1
ATOM 685 C CA . ARG A 1 86 ? -4.323 -16.324 -25.822 1.00 75.00 86 ARG A CA 1
ATOM 686 C C . ARG A 1 86 ? -4.028 -16.188 -27.309 1.00 75.00 86 ARG A C 1
ATOM 688 O O . ARG A 1 86 ? -4.392 -17.085 -28.057 1.00 75.00 86 ARG A O 1
ATOM 695 N N . SER A 1 87 ? -3.394 -15.101 -27.737 1.00 72.75 87 SER A N 1
ATOM 696 C CA . SER A 1 87 ? -3.018 -14.903 -29.140 1.00 72.75 87 SER A CA 1
ATOM 697 C C . SER A 1 87 ? -1.979 -15.928 -29.609 1.00 72.75 87 SER A C 1
ATOM 699 O O . SER A 1 87 ? -2.087 -16.436 -30.722 1.00 72.75 87 SER A O 1
ATOM 701 N N . GLU A 1 88 ? -1.061 -16.329 -28.726 1.00 64.12 88 GLU A N 1
ATOM 702 C CA . GLU A 1 88 ? -0.096 -17.407 -28.971 1.00 64.12 88 GLU A CA 1
ATOM 703 C C . GLU A 1 88 ? -0.789 -18.776 -29.086 1.00 64.12 88 GLU A C 1
ATOM 705 O O . GLU A 1 88 ? -0.450 -19.577 -29.951 1.00 64.12 88 GLU A O 1
ATOM 710 N N . LEU A 1 89 ? -1.831 -19.028 -28.288 1.00 59.50 89 LEU A N 1
ATOM 711 C CA . LEU A 1 89 ? -2.615 -20.269 -28.359 1.00 59.50 89 LEU A CA 1
ATOM 712 C C . LEU A 1 89 ? -3.525 -20.366 -29.598 1.00 59.50 89 LEU A C 1
ATOM 714 O O . LEU A 1 89 ? -3.947 -21.462 -29.956 1.00 59.50 89 LEU A O 1
ATOM 718 N N . VAL A 1 90 ? -3.832 -19.252 -30.271 1.00 55.56 90 VAL A N 1
ATOM 719 C CA . VAL A 1 90 ? -4.679 -19.229 -31.484 1.00 55.56 90 VAL A CA 1
ATOM 720 C C . VAL A 1 90 ? -3.896 -19.610 -32.757 1.00 55.56 90 VAL A C 1
ATOM 722 O O . VAL A 1 90 ? -4.487 -19.713 -33.827 1.00 55.56 90 VAL A O 1
ATOM 725 N N . THR A 1 91 ? -2.590 -19.896 -32.663 1.00 50.03 91 THR A N 1
ATOM 726 C CA . THR A 1 91 ? -1.778 -20.373 -33.806 1.00 50.03 91 THR A CA 1
ATOM 727 C C . THR A 1 91 ? -1.527 -21.881 -33.850 1.00 50.03 91 THR A C 1
ATOM 729 O O . THR A 1 91 ? -0.945 -22.358 -34.823 1.00 50.03 91 THR A O 1
ATOM 732 N N . GLU A 1 92 ? -2.037 -22.665 -32.897 1.00 49.41 92 GLU A N 1
ATOM 733 C CA . GLU A 1 92 ? -2.194 -24.105 -33.119 1.00 49.41 92 GLU A CA 1
ATOM 734 C C . GLU A 1 92 ? -3.515 -24.346 -33.853 1.00 49.41 92 GLU A C 1
ATOM 736 O O . GLU A 1 92 ? -4.559 -24.542 -33.235 1.00 49.41 92 GLU A O 1
ATOM 741 N N . GLU A 1 93 ? -3.482 -24.290 -35.189 1.00 52.44 93 GLU A N 1
ATOM 742 C CA . GLU A 1 93 ? -4.558 -24.827 -36.023 1.00 52.44 93 GLU A CA 1
ATOM 743 C C . GLU A 1 93 ? -4.815 -26.290 -35.610 1.00 52.44 93 GLU A C 1
ATOM 745 O O . GLU A 1 93 ? -3.960 -27.151 -35.850 1.00 52.44 93 GLU A O 1
ATOM 750 N N . PRO A 1 94 ? -5.981 -26.643 -35.034 1.00 48.16 94 PRO A N 1
ATOM 751 C CA . PRO A 1 94 ? -6.404 -28.025 -35.090 1.00 48.16 94 PRO A CA 1
ATOM 752 C C . PRO A 1 94 ? -6.647 -28.326 -36.569 1.00 48.16 94 PRO A C 1
ATOM 754 O O . PRO A 1 94 ? -7.356 -27.583 -37.249 1.00 48.16 94 PRO A O 1
ATOM 757 N N . GLY A 1 95 ? -5.996 -29.385 -37.056 1.00 45.53 95 GLY A N 1
ATOM 758 C CA . GLY A 1 95 ? -6.029 -29.821 -38.447 1.00 45.53 95 GLY A CA 1
ATOM 759 C C . GLY A 1 95 ? -7.410 -29.702 -39.092 1.00 45.53 95 GLY A C 1
ATOM 760 O O . GLY A 1 95 ? -8.438 -29.881 -38.440 1.00 45.53 95 GLY A O 1
ATOM 761 N N . GLY A 1 96 ? -7.385 -29.376 -40.386 1.00 49.72 96 GLY A N 1
ATOM 762 C CA . GLY A 1 96 ? -8.538 -29.034 -41.210 1.00 49.72 96 GLY A CA 1
ATOM 763 C C . GLY A 1 96 ? -9.752 -29.975 -41.125 1.00 49.72 96 GLY A C 1
ATOM 764 O O . GLY A 1 96 ? -9.731 -31.028 -40.490 1.00 49.72 96 GLY A O 1
ATOM 765 N N . PRO A 1 97 ? -10.855 -29.601 -41.789 1.00 45.25 97 PRO A N 1
ATOM 766 C CA . PRO A 1 97 ? -12.162 -30.206 -41.576 1.00 45.25 97 PRO A CA 1
ATOM 767 C C . PRO A 1 97 ? -12.163 -31.690 -41.957 1.00 45.25 97 PRO A C 1
ATOM 769 O O . PRO A 1 97 ? -12.279 -32.046 -43.129 1.00 45.25 97 PRO A O 1
ATOM 772 N N . THR A 1 98 ? -12.093 -32.574 -40.962 1.00 48.38 98 THR A N 1
ATOM 773 C CA . THR A 1 98 ? -12.495 -33.971 -41.149 1.00 48.38 98 THR A CA 1
ATOM 774 C C . THR A 1 98 ? -14.026 -34.000 -41.210 1.00 48.38 98 THR A C 1
ATOM 776 O O . THR A 1 98 ? -14.672 -33.592 -40.240 1.00 48.38 98 THR A O 1
ATOM 779 N N . PRO A 1 99 ? -14.641 -34.432 -42.326 1.00 43.34 99 PRO A N 1
ATOM 780 C CA . PRO A 1 99 ? -16.090 -34.518 -42.425 1.00 43.34 99 PRO A CA 1
ATOM 781 C C . PRO A 1 99 ? -16.619 -35.532 -41.407 1.00 43.34 99 PRO A C 1
ATOM 783 O O . PRO A 1 99 ? -16.023 -36.582 -41.169 1.00 43.34 99 PRO A O 1
ATOM 786 N N . ALA A 1 100 ? -17.743 -35.175 -40.792 1.00 49.16 100 ALA A N 1
ATO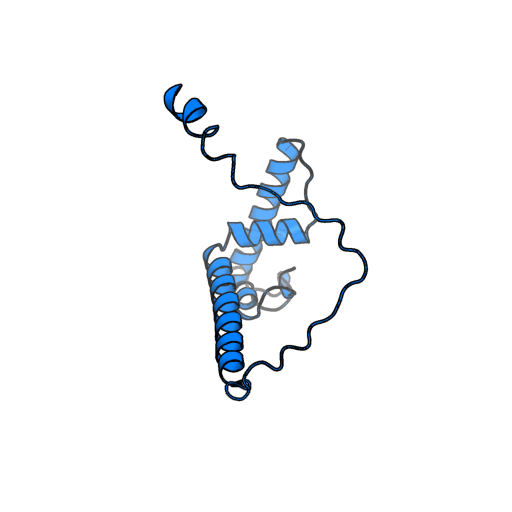M 787 C CA . ALA A 1 100 ? -18.409 -35.909 -39.732 1.00 49.16 100 ALA A CA 1
ATOM 788 C C . ALA A 1 100 ? -18.532 -37.417 -40.022 1.00 49.16 100 ALA A C 1
ATOM 790 O O . ALA A 1 100 ? -19.261 -37.831 -40.922 1.00 49.16 100 ALA A O 1
ATOM 791 N N . SER A 1 101 ? -17.907 -38.247 -39.185 1.00 41.94 101 SER A N 1
ATOM 792 C CA . SER A 1 101 ? -18.380 -39.614 -38.975 1.00 41.94 101 SER A CA 1
ATOM 793 C C . SER A 1 101 ? -19.486 -39.550 -37.932 1.00 41.94 101 SER A C 1
ATOM 795 O O . SER A 1 101 ? -19.224 -39.399 -36.738 1.00 41.94 101 SER A O 1
ATOM 797 N N . SER A 1 102 ? -20.738 -39.626 -38.382 1.00 48.34 102 SER A N 1
ATOM 798 C CA . SER A 1 102 ? -21.893 -39.754 -37.500 1.00 48.34 102 SER A CA 1
ATOM 799 C C . SER A 1 102 ? -21.850 -41.109 -36.788 1.00 48.34 102 SER A C 1
ATOM 801 O O . SER A 1 102 ? -22.431 -42.093 -37.250 1.00 48.34 102 SER A O 1
ATOM 803 N N . THR A 1 103 ? -21.189 -41.185 -35.639 1.00 39.75 103 THR A N 1
ATOM 804 C CA . THR A 1 103 ? -21.403 -42.308 -34.727 1.00 39.75 103 THR A CA 1
ATOM 805 C C . THR A 1 103 ? -22.659 -42.000 -33.927 1.00 39.75 103 THR A C 1
ATOM 807 O O . THR A 1 103 ? -22.635 -41.316 -32.907 1.00 39.75 103 THR A O 1
ATOM 810 N N . ARG A 1 104 ? -23.792 -42.470 -34.451 1.00 39.12 104 ARG A N 1
ATOM 811 C CA . ARG A 1 104 ? -25.087 -42.482 -33.772 1.00 39.12 104 ARG A CA 1
ATOM 812 C C . ARG A 1 104 ? -24.960 -43.331 -32.505 1.00 39.12 104 ARG A C 1
ATOM 814 O O . ARG A 1 104 ? -25.073 -44.553 -32.563 1.00 39.12 104 ARG A O 1
ATOM 821 N N . VAL A 1 105 ? -24.712 -42.696 -31.363 1.00 40.72 105 VAL A N 1
ATOM 822 C CA . VAL A 1 105 ? -24.860 -43.343 -30.056 1.00 40.72 105 VAL A CA 1
ATOM 823 C C . VAL A 1 105 ? -26.358 -43.505 -29.809 1.00 40.72 105 VAL A C 1
ATOM 825 O O . VAL A 1 105 ? -27.076 -42.530 -29.605 1.00 40.72 105 VAL A O 1
ATOM 828 N N . LYS A 1 106 ? -26.843 -44.746 -29.885 1.00 41.53 106 LYS A N 1
ATOM 829 C CA . LYS A 1 106 ? -28.201 -45.115 -29.482 1.00 41.53 106 LYS A CA 1
ATOM 830 C C . LYS A 1 106 ? -28.238 -45.135 -27.952 1.00 41.53 106 LYS A C 1
ATOM 832 O O . LYS A 1 106 ? -27.741 -46.079 -27.343 1.00 41.53 106 LYS A O 1
ATOM 837 N N . LEU A 1 107 ? -28.773 -44.080 -27.343 1.00 43.09 107 LEU A N 1
ATOM 838 C CA . LEU A 1 107 ? -29.092 -44.063 -25.915 1.00 43.09 107 LEU A CA 1
ATOM 839 C C . LEU A 1 107 ? -30.327 -44.956 -25.680 1.00 43.09 107 LEU A C 1
ATOM 841 O O . LEU A 1 107 ? -31.315 -44.805 -26.400 1.00 43.09 107 LEU A O 1
ATOM 845 N N . PRO A 1 108 ? -30.298 -45.909 -24.732 1.00 38.66 108 PRO A N 1
ATOM 846 C CA . PRO A 1 108 ? -31.482 -46.668 -24.357 1.00 38.66 108 PRO A CA 1
ATOM 847 C C . PRO A 1 108 ? -32.313 -45.845 -23.365 1.00 38.66 108 PRO A C 1
ATOM 849 O O . PRO A 1 108 ? -31.844 -45.550 -22.269 1.00 38.66 108 PRO A O 1
ATOM 852 N N . GLY A 1 109 ? -33.536 -45.481 -23.754 1.00 45.88 109 GLY A N 1
ATOM 853 C CA . GLY A 1 109 ? -34.483 -44.765 -22.891 1.00 45.88 109 GLY A CA 1
ATOM 854 C C . GLY A 1 109 ? -35.148 -43.580 -23.582 1.00 45.88 109 GLY A C 1
ATOM 855 O O . GLY A 1 109 ? -35.113 -42.468 -23.066 1.00 45.88 109 GLY A O 1
ATOM 856 N N . GLU A 1 110 ? -35.711 -43.808 -24.769 1.00 41.50 110 GLU A N 1
ATOM 857 C CA . GLU A 1 110 ? -36.696 -42.903 -25.357 1.00 41.50 110 GLU A CA 1
ATOM 858 C C . GLU A 1 110 ? -38.043 -43.164 -24.672 1.00 41.50 110 GLU A C 1
ATOM 860 O O . GLU A 1 110 ? -38.746 -44.094 -25.052 1.00 41.50 110 GLU A O 1
ATOM 865 N N . ASP A 1 111 ? -38.397 -42.342 -23.686 1.00 41.84 111 ASP A N 1
ATOM 866 C CA . ASP A 1 111 ? -39.794 -41.958 -23.485 1.00 41.84 111 ASP A CA 1
ATOM 867 C C . ASP A 1 111 ? -39.892 -40.497 -23.923 1.00 41.84 111 ASP A C 1
ATOM 869 O O . ASP A 1 111 ? -39.367 -39.581 -23.286 1.00 41.84 111 ASP A O 1
ATOM 873 N N . GLY A 1 112 ? -40.464 -40.312 -25.111 1.00 41.78 112 GLY A N 1
ATOM 874 C CA . GLY A 1 112 ? -40.602 -39.020 -25.758 1.00 41.78 112 GLY A CA 1
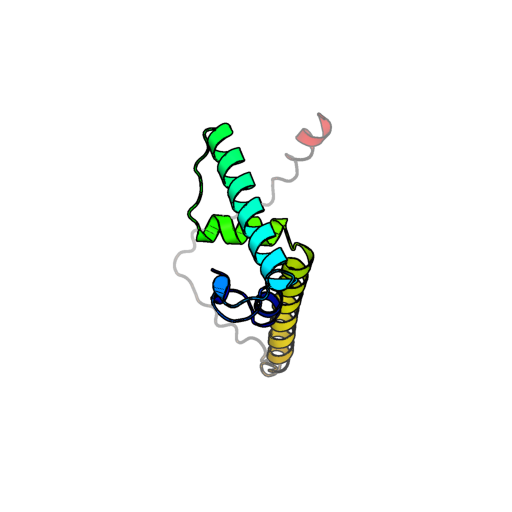ATOM 875 C C . GLY A 1 112 ? -41.454 -38.065 -24.930 1.00 41.78 112 GLY A C 1
ATOM 876 O O . GLY A 1 112 ? -42.594 -38.364 -24.587 1.00 41.78 112 GLY A O 1
ATOM 877 N N . VAL A 1 113 ? -40.913 -36.876 -24.679 1.00 42.34 113 VAL A N 1
ATOM 878 C CA . VAL A 1 113 ? -41.715 -35.698 -24.355 1.00 42.34 113 VAL A CA 1
ATOM 879 C C . VAL A 1 113 ? -41.491 -34.698 -25.480 1.00 42.34 113 VAL A C 1
ATOM 881 O O . VAL A 1 113 ? -40.483 -33.992 -25.527 1.00 42.34 113 VAL A O 1
ATOM 884 N N . GLU A 1 114 ? -42.430 -34.683 -26.422 1.00 43.66 114 GLU A N 1
ATOM 885 C CA . GLU A 1 114 ? -42.592 -33.592 -27.375 1.00 43.66 114 GLU A CA 1
ATOM 886 C C . GLU A 1 114 ? -42.982 -32.337 -26.590 1.00 43.66 114 GLU A C 1
ATOM 888 O O . GLU A 1 114 ? -44.097 -32.227 -26.083 1.00 43.66 114 GLU A O 1
ATOM 893 N N . ILE A 1 115 ? -42.064 -31.378 -26.461 1.00 43.22 115 ILE A N 1
ATOM 894 C CA . ILE A 1 115 ? -42.430 -30.039 -25.998 1.00 43.22 115 ILE A CA 1
ATOM 895 C C . ILE A 1 115 ? -42.798 -29.233 -27.241 1.00 43.22 115 ILE A C 1
ATOM 897 O O . ILE A 1 115 ? -41.951 -28.627 -27.901 1.00 43.22 115 ILE A O 1
ATOM 901 N N . SER A 1 116 ? -44.082 -29.305 -27.583 1.00 50.56 116 SER A N 1
ATOM 902 C CA . SER A 1 116 ? -44.731 -28.484 -28.598 1.00 50.56 116 SER A CA 1
ATOM 903 C C . SER A 1 116 ? -44.488 -26.998 -28.332 1.00 50.56 116 SER A C 1
ATOM 905 O O . SER A 1 116 ? -44.623 -26.512 -27.209 1.00 50.56 116 SER A O 1
ATOM 907 N N . ARG A 1 117 ? -44.129 -26.269 -29.393 1.00 50.22 117 ARG A N 1
ATOM 908 C CA . ARG A 1 117 ? -44.027 -24.805 -29.417 1.00 50.22 117 ARG A CA 1
ATOM 909 C C . ARG A 1 117 ? -45.417 -24.182 -29.255 1.00 50.22 117 ARG A C 1
ATOM 911 O O . ARG A 1 117 ? -46.049 -23.840 -30.244 1.00 50.22 117 ARG A O 1
ATOM 918 N N . GLU A 1 118 ? -45.871 -24.019 -28.021 1.00 50.78 118 GLU A N 1
ATOM 919 C CA . GLU A 1 118 ? -47.060 -23.226 -27.682 1.00 50.78 118 GLU A CA 1
ATOM 920 C C . GLU A 1 118 ? -46.860 -22.487 -26.353 1.00 50.78 118 GLU A C 1
ATOM 922 O O . GLU A 1 118 ? -47.524 -22.757 -25.362 1.00 50.78 118 GLU A O 1
ATOM 927 N N . THR A 1 119 ? -45.953 -21.510 -26.321 1.00 52.41 119 THR A N 1
ATOM 928 C CA . THR A 1 119 ? -46.007 -20.425 -25.324 1.00 52.41 119 THR A CA 1
ATOM 929 C C . THR A 1 119 ? -45.440 -19.133 -25.912 1.00 52.41 119 THR A C 1
ATOM 931 O O . THR A 1 119 ? -44.498 -18.569 -25.369 1.00 52.41 119 THR A O 1
ATOM 934 N N . ASP A 1 120 ? -45.997 -18.670 -27.033 1.00 49.91 120 ASP A N 1
ATOM 935 C CA . ASP A 1 120 ? -45.709 -17.326 -27.576 1.00 49.91 120 ASP A CA 1
ATOM 936 C C . ASP A 1 120 ? -46.896 -16.353 -27.409 1.00 49.91 120 ASP A C 1
ATOM 938 O O . ASP A 1 120 ? -46.793 -15.171 -27.702 1.00 49.91 120 ASP A O 1
ATOM 942 N N . ALA A 1 121 ? -48.029 -16.812 -26.860 1.00 52.03 121 ALA A N 1
ATOM 943 C CA . ALA A 1 121 ? -49.213 -15.971 -26.631 1.00 52.03 121 ALA A CA 1
ATOM 944 C C . ALA A 1 121 ? -49.337 -15.429 -25.190 1.00 52.03 121 ALA A C 1
ATOM 946 O O . ALA A 1 121 ? -50.186 -14.583 -24.916 1.00 52.03 121 ALA A O 1
ATOM 947 N N . ALA A 1 122 ? -48.508 -15.900 -24.250 1.00 51.97 122 ALA A N 1
ATOM 948 C CA . ALA A 1 122 ? -48.605 -15.512 -22.837 1.00 51.97 122 ALA A CA 1
ATOM 949 C C . ALA A 1 122 ? -47.731 -14.300 -22.458 1.00 51.97 122 ALA A C 1
ATOM 951 O O . ALA A 1 122 ? -47.974 -13.691 -21.417 1.00 51.97 122 ALA A O 1
ATOM 952 N N . LEU A 1 123 ? -46.749 -13.919 -23.287 1.00 49.09 123 LEU A N 1
ATOM 953 C CA . LEU A 1 123 ? -45.905 -12.743 -23.026 1.00 49.09 123 LEU A CA 1
ATOM 954 C C . LEU A 1 123 ? -46.534 -11.429 -23.525 1.00 49.09 123 LEU A C 1
ATOM 956 O O . LEU A 1 123 ? -46.377 -10.399 -22.871 1.00 49.09 123 LEU A O 1
ATOM 960 N N . ASP A 1 124 ? -47.319 -11.465 -24.605 1.00 48.56 124 ASP A N 1
ATOM 961 C CA . ASP A 1 124 ? -47.946 -10.260 -25.175 1.00 48.56 124 ASP A CA 1
ATOM 962 C C . ASP A 1 124 ? -49.097 -9.707 -24.313 1.00 48.56 124 ASP A C 1
ATOM 964 O O . ASP A 1 124 ? -49.343 -8.500 -24.273 1.00 48.56 124 ASP A O 1
ATOM 968 N N . ALA A 1 125 ? -49.765 -10.559 -23.528 1.00 53.00 125 ALA A N 1
ATOM 969 C CA . ALA A 1 125 ? -50.826 -10.123 -22.616 1.00 53.00 125 ALA A CA 1
ATOM 970 C C . ALA A 1 125 ? -50.297 -9.405 -21.355 1.00 53.00 125 ALA A C 1
ATOM 972 O O . ALA A 1 125 ? -51.044 -8.673 -20.703 1.00 53.00 125 ALA A O 1
ATOM 973 N N . VAL A 1 126 ? -49.020 -9.602 -21.004 1.00 54.41 126 VAL A N 1
ATOM 974 C CA . VAL A 1 126 ? -48.384 -8.966 -19.836 1.00 54.41 126 VAL A CA 1
ATOM 975 C C . VAL A 1 126 ? -47.798 -7.601 -20.203 1.00 54.41 126 VAL A C 1
ATOM 977 O O . VAL A 1 126 ? -47.849 -6.679 -19.393 1.00 54.41 126 VAL A O 1
ATOM 980 N N . ILE A 1 127 ? -47.315 -7.436 -21.437 1.00 53.03 127 ILE A N 1
ATOM 981 C CA . ILE A 1 127 ? -46.719 -6.176 -21.905 1.00 53.03 127 ILE A CA 1
ATOM 982 C C . ILE A 1 127 ? -47.793 -5.114 -22.201 1.00 53.03 127 ILE A C 1
ATOM 984 O O . ILE A 1 127 ? -47.546 -3.933 -21.991 1.00 53.03 127 ILE A O 1
ATOM 988 N N . SER A 1 128 ? -49.020 -5.500 -22.571 1.00 53.91 128 SER A N 1
ATOM 989 C CA . SER A 1 128 ? -50.116 -4.545 -22.830 1.00 53.91 128 SER A CA 1
ATOM 990 C C . SER A 1 128 ? -50.834 -4.011 -21.568 1.00 53.91 128 SER A C 1
ATOM 992 O O . SER A 1 128 ? -51.881 -3.367 -21.687 1.00 53.91 128 SER A O 1
ATOM 994 N N . ARG A 1 129 ? -50.332 -4.292 -20.356 1.00 54.56 129 ARG A N 1
ATOM 995 C CA . ARG A 1 129 ? -50.891 -3.792 -19.078 1.00 54.56 129 ARG A CA 1
ATOM 996 C C . ARG A 1 129 ? -49.906 -2.971 -18.230 1.00 54.56 129 ARG A C 1
ATOM 998 O O . ARG A 1 129 ? -50.210 -2.693 -17.069 1.00 54.56 129 ARG A O 1
ATOM 1005 N N . LEU A 1 130 ? -48.782 -2.561 -18.815 1.00 50.16 130 LEU A N 1
ATOM 1006 C CA . LEU A 1 130 ? -47.928 -1.468 -18.330 1.00 50.16 130 LEU A CA 1
ATOM 1007 C C . LEU A 1 130 ? -48.124 -0.239 -19.222 1.00 50.16 130 LEU A C 1
ATOM 1009 O O . LEU A 1 130 ? -48.033 0.879 -18.672 1.00 50.16 130 LEU A O 1
#

Foldseek 3Di:
DLVPDDPVSNVQQDDDDLVPDDPPDSNNVLVVQLVVQLVVQQVVCVVVVHDRDDPVVSSVVSCCVVCVVVVVVVVVVVVVVVVVVVVVVVPPPPDDDDDDPPPPDDDPDDPDDPPDPPDPPPVVVVVVVD